Protein AF-A0A7C9N3N9-F1 (afdb_monomer_lite)

Sequence (76 aa):
MFTEKFKEVIGKEGVVSIVTCADGEAHVVNTWNSYLVTPDEKTLLIPAWKMRQTEGKVAQNNKVLLTLGSKEVEGC

InterPro domains:
  IPR011576 Pyridoxamine 5'-phosphate oxidase, N-terminal [PF01243] (2-70)
  IPR012349 FMN-binding split barrel [G3DSA:2.30.110.10] (1-76)

Structure (mmCIF, N/CA/C/O backbone):
data_AF-A0A7C9N3N9-F1
#
_entry.id   AF-A0A7C9N3N9-F1
#
loop_
_atom_site.group_PDB
_atom_site.id
_atom_site.type_symbol
_atom_site.label_atom_id
_atom_site.label_alt_id
_atom_site.label_comp_id
_atom_site.label_asym_id
_atom_site.label_entity_id
_atom_site.label_seq_id
_atom_site.pdbx_PDB_ins_code
_atom_site.Cartn_x
_atom_site.Cartn_y
_atom_site.Cartn_z
_atom_site.occupancy
_atom_site.B_iso_or_equiv
_atom_site.auth_seq_id
_atom_site.auth_comp_id
_atom_site.auth_asym_id
_atom_site.auth_atom_id
_atom_site.pdbx_PDB_model_num
ATOM 1 N N . MET A 1 1 ? 3.118 -9.549 11.987 1.00 87.31 1 MET A N 1
ATOM 2 C CA . MET A 1 1 ? 1.716 -9.611 12.432 1.00 87.31 1 MET A CA 1
ATOM 3 C C . MET A 1 1 ? 1.196 -8.187 12.439 1.00 87.31 1 MET A C 1
ATOM 5 O O . MET A 1 1 ? 1.911 -7.315 12.928 1.00 87.31 1 MET A O 1
ATOM 9 N N . PHE A 1 2 ? 0.044 -7.931 11.832 1.00 94.50 2 PHE A N 1
ATOM 10 C CA . PHE A 1 2 ? -0.582 -6.613 11.855 1.00 94.50 2 PHE A CA 1
ATOM 11 C C . PHE A 1 2 ? -1.024 -6.262 13.275 1.00 94.50 2 PHE A C 1
ATOM 13 O O . PHE A 1 2 ? -1.601 -7.095 13.969 1.00 94.50 2 PHE A O 1
ATOM 20 N N . THR A 1 3 ? -0.731 -5.039 13.709 1.00 95.44 3 THR A N 1
ATOM 21 C CA . THR A 1 3 ? -1.112 -4.560 15.041 1.00 95.44 3 THR A CA 1
ATOM 22 C C . THR A 1 3 ? -2.597 -4.211 15.081 1.00 95.44 3 THR A C 1
ATOM 24 O O . THR A 1 3 ? -3.196 -3.897 14.054 1.00 95.44 3 THR A O 1
ATOM 27 N N . GLU A 1 4 ? -3.187 -4.184 16.276 1.00 94.94 4 GLU A N 1
ATOM 28 C CA . GLU A 1 4 ? -4.566 -3.707 16.456 1.00 94.94 4 GLU A CA 1
ATOM 29 C C . GLU A 1 4 ? -4.739 -2.267 15.957 1.00 94.94 4 GLU A C 1
ATOM 31 O O . GLU A 1 4 ? -5.732 -1.946 15.313 1.00 94.94 4 GLU A O 1
ATOM 36 N N . LYS A 1 5 ? -3.712 -1.426 16.133 1.00 95.75 5 LYS A N 1
ATOM 37 C CA . LYS A 1 5 ? -3.712 -0.055 15.616 1.00 95.75 5 LYS A CA 1
ATOM 38 C C . LYS A 1 5 ? -3.774 -0.004 14.091 1.00 95.75 5 LYS A C 1
ATOM 40 O O . LYS A 1 5 ? -4.531 0.777 13.533 1.00 95.75 5 LYS A O 1
ATOM 45 N N . PHE A 1 6 ? -3.018 -0.862 13.407 1.00 95.88 6 PHE A N 1
ATOM 46 C CA . PHE A 1 6 ? -3.093 -0.972 11.950 1.00 95.88 6 PHE A CA 1
ATOM 47 C C . PHE A 1 6 ? -4.487 -1.420 11.493 1.00 95.88 6 PHE A C 1
ATOM 49 O O . PHE A 1 6 ? -5.027 -0.837 10.555 1.00 95.88 6 PHE A O 1
ATOM 56 N N . LYS A 1 7 ? -5.083 -2.412 12.173 1.00 95.50 7 LYS A N 1
ATOM 57 C CA . LYS A 1 7 ? -6.448 -2.889 11.889 1.00 95.50 7 LYS A CA 1
ATOM 58 C C . LYS A 1 7 ? -7.484 -1.767 12.065 1.00 95.50 7 LYS A C 1
ATOM 60 O O . LYS A 1 7 ? -8.375 -1.631 11.233 1.00 95.50 7 LYS A O 1
ATOM 65 N N . GLU A 1 8 ? -7.329 -0.936 13.098 1.00 97.06 8 GLU A N 1
ATOM 66 C CA . GLU A 1 8 ? -8.157 0.256 13.327 1.00 97.06 8 GLU A CA 1
ATOM 67 C C . GLU A 1 8 ? -8.040 1.254 12.161 1.00 97.06 8 GLU A C 1
ATOM 69 O O . GLU A 1 8 ? -9.054 1.708 11.633 1.00 97.06 8 GLU A O 1
ATOM 74 N N . VAL A 1 9 ? -6.813 1.539 11.707 1.00 97.69 9 VAL A N 1
ATOM 75 C CA . VAL A 1 9 ? -6.541 2.472 10.600 1.00 97.69 9 VAL A CA 1
ATOM 76 C C . VAL A 1 9 ? -7.157 1.998 9.286 1.00 97.69 9 VAL A C 1
ATOM 78 O O . VAL A 1 9 ? -7.842 2.783 8.633 1.00 97.69 9 VAL A O 1
ATOM 81 N N . ILE A 1 10 ? -6.960 0.733 8.893 1.00 96.81 10 ILE A N 1
ATOM 82 C CA . ILE A 1 10 ? -7.527 0.213 7.632 1.00 96.81 10 ILE A CA 1
ATOM 83 C C . ILE A 1 10 ? -9.057 0.091 7.675 1.00 96.81 10 ILE A C 1
ATOM 85 O O . ILE A 1 10 ? -9.690 0.019 6.626 1.00 96.81 10 ILE A O 1
ATOM 89 N N . GLY A 1 11 ? -9.660 0.098 8.870 1.00 96.69 11 GLY A N 1
ATOM 90 C CA . GLY A 1 11 ? -11.111 0.155 9.059 1.00 96.69 11 GLY A CA 1
ATOM 91 C C . GLY A 1 11 ? -11.722 1.540 8.814 1.00 96.69 11 GLY A C 1
ATOM 92 O O . GLY A 1 11 ? -12.946 1.678 8.824 1.00 96.69 11 GLY A O 1
ATOM 93 N N . LYS A 1 12 ? -10.894 2.569 8.601 1.00 98.00 12 LYS A N 1
ATOM 94 C CA . LYS A 1 12 ? -11.303 3.945 8.304 1.00 98.00 12 LYS A CA 1
ATOM 95 C C . LYS A 1 12 ? -10.877 4.327 6.897 1.00 98.00 12 LYS A C 1
ATOM 97 O O . LYS A 1 12 ? -9.809 3.922 6.444 1.00 98.00 12 LYS A O 1
ATOM 102 N N . GLU A 1 13 ? -11.690 5.126 6.211 1.00 97.88 13 GLU A N 1
ATOM 103 C CA . GLU A 1 13 ? -11.362 5.515 4.841 1.00 97.88 13 GLU A CA 1
ATOM 104 C C . GLU A 1 13 ? -10.105 6.394 4.804 1.00 97.88 13 GLU A C 1
ATOM 106 O O . GLU A 1 13 ? -9.887 7.248 5.671 1.00 97.88 13 GLU A O 1
ATOM 111 N N . GLY A 1 14 ? -9.263 6.165 3.799 1.00 97.44 14 GLY A N 1
ATOM 112 C CA . GLY A 1 14 ? -7.953 6.791 3.699 1.00 97.44 14 GLY A CA 1
ATOM 113 C C . GLY A 1 14 ? -7.197 6.356 2.452 1.00 97.44 14 GLY A C 1
ATOM 114 O O . GLY A 1 14 ? -7.440 5.289 1.890 1.00 97.44 14 GLY A O 1
ATOM 115 N N . VAL A 1 15 ? -6.272 7.204 2.008 1.00 97.94 15 VAL A N 1
ATOM 116 C CA . VAL A 1 15 ? -5.404 6.894 0.869 1.00 97.94 15 VAL A CA 1
ATOM 117 C C . VAL A 1 15 ? -4.264 5.997 1.337 1.00 97.94 15 VAL A C 1
ATOM 119 O O . VAL A 1 15 ? -3.565 6.312 2.299 1.00 97.94 15 VAL A O 1
ATOM 122 N N . VAL A 1 16 ? -4.029 4.923 0.592 1.00 98.31 16 VAL A N 1
ATOM 123 C CA . VAL A 1 16 ? -2.840 4.080 0.711 1.00 98.31 16 VAL A CA 1
ATOM 124 C C . VAL A 1 16 ? -1.901 4.452 -0.426 1.00 98.31 16 VAL A C 1
ATOM 126 O O . VAL A 1 16 ? -2.306 4.455 -1.590 1.00 98.31 16 VAL A O 1
ATOM 129 N N . SER A 1 17 ? -0.647 4.761 -0.117 1.00 98.38 17 SER A N 1
ATOM 130 C CA . SER A 1 17 ? 0.411 4.922 -1.118 1.00 98.38 17 SER A CA 1
ATOM 131 C C . SER A 1 17 ? 1.246 3.655 -1.187 1.00 98.38 17 SER A C 1
ATOM 133 O O . SER A 1 17 ? 1.636 3.112 -0.157 1.00 98.38 17 SER A O 1
ATOM 135 N N . ILE A 1 18 ? 1.527 3.195 -2.402 1.00 98.38 18 ILE A N 1
ATOM 136 C CA . ILE A 1 18 ? 2.337 2.012 -2.687 1.00 98.38 18 ILE A CA 1
ATOM 137 C C . ILE A 1 18 ? 3.557 2.482 -3.467 1.00 98.38 18 ILE A C 1
ATOM 139 O O . ILE A 1 18 ? 3.428 3.019 -4.569 1.00 98.38 18 ILE A O 1
ATOM 143 N N . VAL A 1 19 ? 4.737 2.274 -2.895 1.00 98.44 19 VAL A N 1
ATOM 144 C CA . VAL A 1 19 ? 6.015 2.668 -3.481 1.00 98.44 19 VAL A CA 1
ATOM 145 C C . VAL A 1 19 ? 6.761 1.427 -3.944 1.00 98.44 19 VAL A C 1
ATOM 147 O O . VAL A 1 19 ? 6.990 0.490 -3.177 1.00 98.44 19 VAL A O 1
ATOM 150 N N . THR A 1 20 ? 7.173 1.454 -5.205 1.00 98.50 20 THR A N 1
ATOM 151 C CA . THR A 1 20 ? 8.054 0.460 -5.829 1.00 98.50 20 THR A CA 1
ATOM 152 C C . THR A 1 20 ? 9.333 1.141 -6.281 1.00 98.50 20 THR A C 1
ATOM 154 O O . THR A 1 20 ? 9.302 2.305 -6.674 1.00 98.50 20 THR A O 1
ATOM 157 N N . CYS A 1 21 ? 10.465 0.445 -6.224 1.00 98.00 21 CYS A N 1
ATOM 158 C CA . CYS A 1 21 ? 11.744 0.998 -6.661 1.00 98.00 21 CYS A CA 1
ATOM 159 C C . CYS A 1 21 ? 12.560 -0.073 -7.381 1.00 98.00 21 CYS A C 1
ATOM 161 O O . CYS A 1 21 ? 12.909 -1.099 -6.798 1.00 98.00 21 CYS A O 1
ATOM 163 N N . ALA A 1 22 ? 12.857 0.192 -8.646 1.00 97.44 22 ALA A N 1
ATOM 164 C CA . ALA A 1 22 ? 13.749 -0.591 -9.489 1.00 97.44 22 ALA A CA 1
ATOM 165 C C . ALA A 1 22 ? 14.405 0.364 -10.494 1.00 97.44 22 ALA A C 1
ATOM 167 O O . ALA A 1 22 ? 13.883 1.460 -10.730 1.00 97.44 22 ALA A O 1
ATOM 168 N N . ASP A 1 23 ? 15.546 -0.035 -11.053 1.00 94.00 23 ASP A N 1
ATOM 169 C CA . ASP A 1 23 ? 16.293 0.749 -12.049 1.00 94.00 23 ASP A CA 1
ATOM 170 C C . ASP A 1 23 ? 16.714 2.149 -11.567 1.00 94.00 23 ASP A C 1
ATOM 172 O O . ASP A 1 23 ? 16.840 3.088 -12.345 1.00 94.00 23 ASP A O 1
ATOM 176 N N . GLY A 1 24 ? 16.917 2.305 -10.254 1.00 94.12 24 GLY A N 1
ATOM 177 C CA . GLY A 1 24 ? 17.315 3.578 -9.644 1.00 94.12 24 GLY A CA 1
ATOM 178 C C . GLY A 1 24 ? 16.197 4.622 -9.535 1.00 94.12 24 GLY A C 1
ATOM 179 O O . GLY A 1 24 ? 16.474 5.751 -9.139 1.00 94.12 24 GLY A O 1
ATOM 180 N N . GLU A 1 25 ? 14.945 4.265 -9.836 1.00 96.75 25 GLU A N 1
ATOM 181 C CA . GLU A 1 25 ? 13.813 5.195 -9.825 1.00 96.75 25 GLU A CA 1
ATOM 182 C C . GLU A 1 25 ? 12.623 4.643 -9.024 1.00 96.75 25 GLU A C 1
ATOM 184 O O . GLU A 1 25 ? 12.140 3.524 -9.253 1.00 96.75 25 GLU A O 1
ATOM 189 N N . ALA A 1 26 ? 12.107 5.472 -8.114 1.00 97.50 26 ALA A N 1
ATOM 190 C CA . ALA A 1 26 ? 10.890 5.189 -7.369 1.00 97.50 26 ALA A CA 1
ATOM 191 C C . ALA A 1 26 ? 9.634 5.492 -8.201 1.00 97.50 26 ALA A C 1
ATOM 193 O O . ALA A 1 26 ? 9.556 6.494 -8.905 1.00 97.50 26 ALA A O 1
ATOM 194 N N . HIS A 1 27 ? 8.618 4.649 -8.062 1.00 98.19 27 HIS A N 1
ATOM 195 C CA . HIS A 1 27 ? 7.294 4.844 -8.639 1.00 98.19 27 HIS A CA 1
ATOM 196 C C . HIS A 1 27 ? 6.232 4.684 -7.558 1.00 98.19 27 HIS A C 1
ATOM 198 O O . HIS A 1 27 ? 6.297 3.750 -6.751 1.00 98.19 27 HIS A O 1
ATOM 204 N N . VAL A 1 28 ? 5.259 5.593 -7.560 1.00 98.19 28 VAL A N 1
ATOM 205 C CA . VAL A 1 28 ? 4.209 5.675 -6.545 1.00 98.19 28 VAL A CA 1
ATOM 206 C C . VAL A 1 28 ? 2.847 5.566 -7.213 1.00 98.19 28 VAL A C 1
ATOM 208 O O . VAL A 1 28 ? 2.561 6.272 -8.179 1.00 98.19 28 VAL A O 1
ATOM 211 N N . VAL A 1 29 ? 2.005 4.689 -6.674 1.00 98.06 29 VAL A N 1
ATOM 212 C CA . VAL A 1 29 ? 0.582 4.581 -7.017 1.00 98.06 29 VAL A CA 1
ATOM 213 C C . VAL A 1 29 ? -0.249 4.561 -5.743 1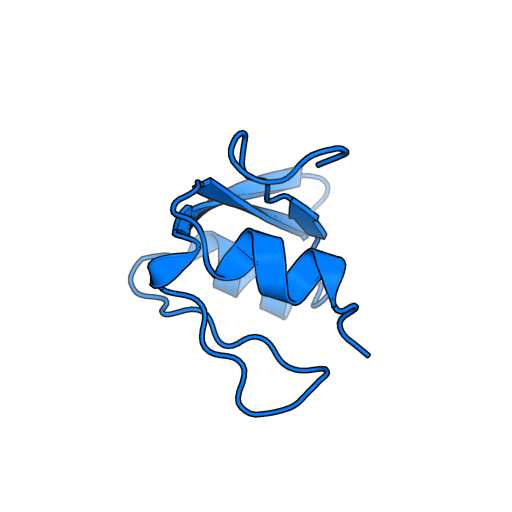.00 98.06 29 VAL A C 1
ATOM 215 O O . VAL A 1 29 ? 0.286 4.398 -4.644 1.00 98.06 29 VAL A O 1
ATOM 218 N N . ASN A 1 30 ? -1.563 4.699 -5.885 1.00 98.06 30 ASN A N 1
ATOM 219 C CA . ASN A 1 30 ? -2.472 4.753 -4.752 1.00 98.06 30 ASN A CA 1
ATOM 220 C C . ASN A 1 30 ? -3.624 3.756 -4.867 1.00 98.06 30 ASN A C 1
ATOM 222 O O . ASN A 1 30 ? -4.017 3.344 -5.960 1.00 98.06 30 ASN A O 1
ATOM 226 N N . THR A 1 31 ? -4.167 3.407 -3.707 1.00 98.06 31 THR A N 1
ATOM 227 C CA . THR A 1 31 ? -5.452 2.728 -3.520 1.00 98.06 31 THR A CA 1
ATOM 228 C C . THR A 1 31 ? -6.125 3.292 -2.260 1.00 98.06 31 THR A C 1
ATOM 230 O O . THR A 1 31 ? -5.645 4.275 -1.690 1.00 98.06 31 THR A O 1
ATOM 233 N N . TRP A 1 32 ? -7.220 2.680 -1.822 1.00 98.00 32 TRP A N 1
ATOM 234 C CA . TRP A 1 32 ? -7.989 3.071 -0.642 1.00 98.00 32 TRP A CA 1
ATOM 235 C C . TRP A 1 32 ? -7.881 2.028 0.467 1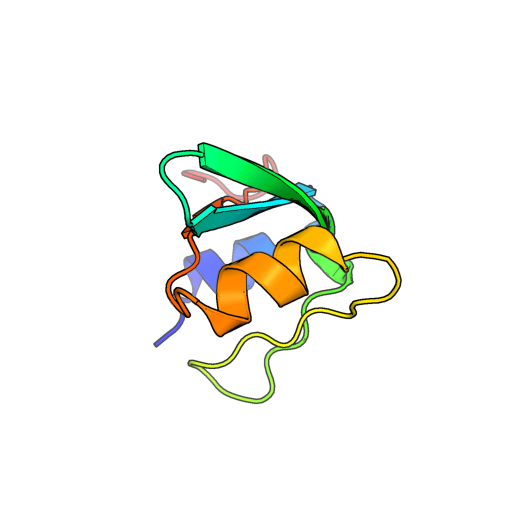.00 98.00 32 TRP A C 1
ATOM 237 O O . TRP A 1 32 ? -7.762 0.835 0.180 1.00 98.00 32 TRP A O 1
ATOM 247 N N . ASN A 1 33 ? -7.969 2.464 1.725 1.00 97.94 33 ASN A N 1
ATOM 248 C CA . ASN A 1 33 ? -8.039 1.569 2.883 1.00 97.94 33 ASN A CA 1
ATOM 249 C C . ASN A 1 33 ? -9.203 0.580 2.734 1.00 97.94 33 ASN A C 1
ATOM 251 O O . ASN A 1 33 ? -9.023 -0.618 2.939 1.00 97.94 33 ASN A O 1
ATOM 255 N N . SER A 1 34 ? -10.362 1.062 2.271 1.00 97.75 34 SER A N 1
ATOM 256 C CA . SER A 1 34 ? -11.560 0.243 2.047 1.00 97.75 34 SER A CA 1
ATOM 257 C C . SER A 1 34 ? -11.410 -0.828 0.959 1.00 97.75 34 SER A C 1
ATOM 259 O O . SER A 1 34 ? -12.265 -1.704 0.841 1.00 97.75 34 SER A O 1
ATOM 261 N N . TYR A 1 35 ? -10.341 -0.783 0.156 1.00 98.06 35 TYR A N 1
ATOM 262 C CA . TYR A 1 35 ? -10.058 -1.774 -0.890 1.00 98.06 35 TYR A CA 1
ATOM 263 C C . TYR A 1 35 ? -9.088 -2.864 -0.428 1.00 98.06 35 TYR A C 1
ATOM 265 O O . TYR A 1 35 ? -8.862 -3.834 -1.155 1.00 98.06 35 TYR A O 1
ATOM 273 N N . LEU A 1 36 ? -8.489 -2.708 0.750 1.00 97.56 36 LEU A N 1
ATOM 274 C CA . LEU A 1 36 ? -7.554 -3.673 1.300 1.00 97.56 36 LEU A CA 1
ATOM 275 C C . LEU A 1 36 ? -8.294 -4.914 1.803 1.00 97.56 36 LEU A C 1
ATOM 277 O O . LEU A 1 36 ? -9.280 -4.814 2.529 1.00 97.56 36 LEU A O 1
ATOM 281 N N . VAL A 1 37 ? -7.778 -6.097 1.469 1.00 97.81 37 VAL A N 1
ATOM 282 C CA . VAL A 1 37 ? -8.284 -7.368 2.001 1.00 97.81 37 VAL A CA 1
ATOM 283 C C . VAL A 1 37 ? -7.177 -8.060 2.787 1.00 97.81 37 VAL A C 1
ATOM 285 O O . VAL A 1 37 ? -6.089 -8.293 2.267 1.00 97.81 37 VAL A O 1
ATOM 288 N N . THR A 1 38 ? -7.453 -8.413 4.040 1.00 96.44 38 THR A N 1
ATOM 289 C CA . THR A 1 38 ? -6.520 -9.123 4.928 1.00 96.44 38 THR A CA 1
ATOM 290 C C . THR A 1 38 ? -6.978 -10.574 5.113 1.00 96.44 38 THR A C 1
ATOM 292 O O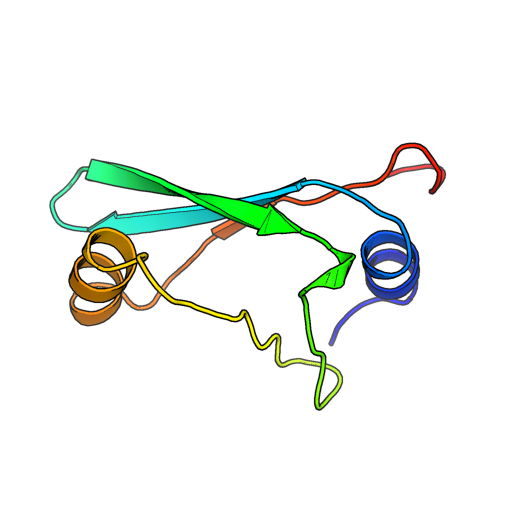 . THR A 1 38 ? -7.785 -10.839 6.006 1.00 96.44 38 THR A O 1
ATOM 295 N N . PRO A 1 39 ? -6.531 -11.532 4.275 1.00 96.00 39 PRO A N 1
ATOM 296 C CA . PRO A 1 39 ? -6.922 -12.939 4.418 1.00 96.00 39 PRO A CA 1
ATOM 297 C C . PRO A 1 39 ? -6.370 -13.583 5.698 1.00 96.00 39 PRO A C 1
ATOM 299 O O . PRO A 1 39 ? -6.896 -14.592 6.159 1.00 96.00 39 PRO A O 1
ATOM 302 N N . ASP A 1 40 ? -5.307 -13.010 6.263 1.00 95.38 40 ASP A N 1
ATOM 303 C CA . ASP A 1 40 ? -4.680 -13.417 7.515 1.00 95.38 40 ASP A CA 1
ATOM 304 C C . ASP A 1 40 ? -4.003 -12.201 8.189 1.00 95.38 40 ASP A C 1
ATO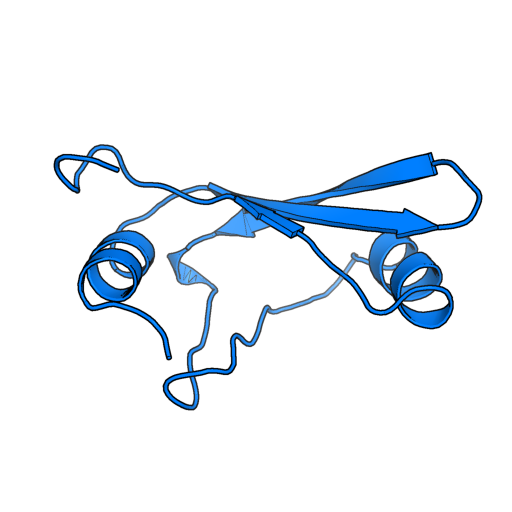M 306 O O . ASP A 1 40 ? -4.113 -11.063 7.730 1.00 95.38 40 ASP A O 1
ATOM 310 N N . GLU A 1 41 ? -3.275 -12.428 9.283 1.00 94.00 41 GLU A N 1
ATOM 311 C CA . GLU A 1 41 ? -2.654 -11.363 10.085 1.00 94.00 41 GLU A CA 1
ATOM 312 C C . GLU A 1 41 ? -1.286 -10.876 9.575 1.00 94.00 41 GLU A C 1
ATOM 314 O O . GLU A 1 41 ? -0.539 -10.213 10.305 1.00 94.00 41 GLU A O 1
ATOM 319 N N . LYS A 1 42 ? -0.900 -11.236 8.351 1.00 95.00 42 LYS A N 1
ATOM 320 C CA . LYS A 1 42 ? 0.399 -10.869 7.761 1.00 95.00 42 LYS A CA 1
ATOM 321 C C . LYS A 1 42 ? 0.323 -10.501 6.279 1.00 95.00 42 LYS A C 1
ATOM 323 O O . LYS A 1 42 ? 1.282 -9.931 5.764 1.00 95.00 42 LYS A O 1
ATOM 328 N N . THR A 1 43 ? -0.779 -10.817 5.611 1.00 96.44 43 THR A N 1
ATOM 329 C CA . THR A 1 43 ? -0.951 -10.673 4.169 1.00 96.44 43 THR A CA 1
ATOM 330 C C . THR A 1 43 ? -1.957 -9.571 3.867 1.00 96.44 43 THR A C 1
ATOM 332 O O . THR A 1 43 ? -3.037 -9.526 4.450 1.00 96.44 43 THR A O 1
ATOM 335 N N . LEU A 1 44 ? -1.608 -8.700 2.921 1.00 96.81 44 LEU A N 1
ATOM 336 C CA . LEU A 1 44 ? -2.478 -7.657 2.392 1.00 96.81 44 LEU A CA 1
ATOM 337 C C . LEU A 1 44 ? -2.697 -7.912 0.902 1.00 96.81 44 LEU A C 1
ATOM 339 O O . LEU A 1 44 ? -1.738 -7.942 0.131 1.00 96.81 44 LEU A O 1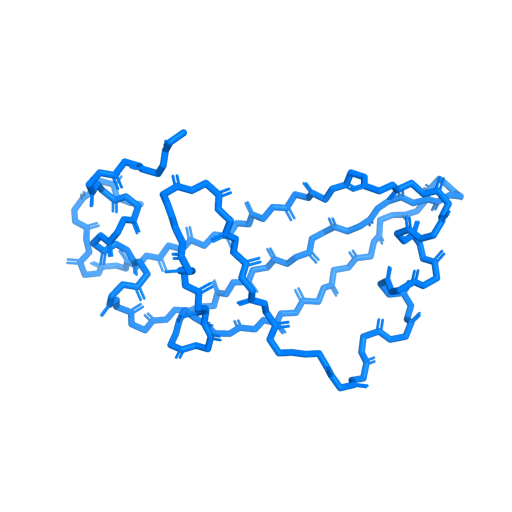
ATOM 343 N N . LEU A 1 45 ? -3.947 -8.104 0.497 1.00 97.94 45 LEU A N 1
ATOM 344 C CA . LEU A 1 45 ? -4.338 -8.189 -0.903 1.00 97.94 45 LEU A CA 1
ATOM 345 C C . LEU A 1 45 ? -4.851 -6.821 -1.349 1.00 97.94 45 LEU A C 1
ATOM 347 O O . LEU A 1 45 ? -5.676 -6.204 -0.674 1.00 97.94 45 LEU A O 1
ATOM 351 N N . ILE A 1 46 ? -4.346 -6.359 -2.491 1.00 97.81 46 ILE A N 1
ATOM 352 C CA . ILE A 1 46 ? -4.675 -5.060 -3.073 1.00 97.81 46 ILE A CA 1
ATOM 353 C C . ILE A 1 46 ? -5.222 -5.303 -4.480 1.00 97.81 46 ILE A C 1
ATOM 355 O O . ILE A 1 46 ? -4.515 -5.899 -5.298 1.00 97.81 46 ILE A O 1
ATOM 359 N N . PRO A 1 47 ? -6.450 -4.859 -4.801 1.00 96.75 47 PRO A N 1
ATOM 360 C CA . PRO A 1 47 ? -6.972 -4.980 -6.153 1.00 96.75 47 PRO A CA 1
ATOM 361 C C . PRO A 1 47 ? -6.135 -4.127 -7.114 1.00 96.75 47 PRO A C 1
ATOM 363 O O . PRO A 1 47 ? -5.968 -2.922 -6.922 1.00 96.75 47 PRO A O 1
ATOM 366 N N . ALA A 1 48 ? -5.619 -4.756 -8.170 1.00 94.44 48 ALA A N 1
ATOM 367 C CA . ALA A 1 48 ? -4.766 -4.119 -9.165 1.00 94.44 48 ALA A CA 1
ATOM 368 C C . ALA A 1 48 ? -5.402 -4.220 -10.557 1.00 94.44 48 ALA A C 1
ATOM 370 O O . ALA A 1 48 ? -5.736 -5.304 -11.022 1.00 94.44 48 ALA A O 1
ATOM 371 N N . TRP A 1 49 ? -5.545 -3.081 -11.239 1.00 87.62 49 TRP A N 1
ATOM 372 C CA . TRP A 1 49 ? -6.004 -3.037 -12.635 1.00 87.62 49 TRP A CA 1
ATOM 373 C C . TRP A 1 49 ? -4.943 -2.434 -13.562 1.00 87.62 49 TRP A C 1
ATOM 375 O O . TRP A 1 49 ? -4.476 -3.065 -14.503 1.00 87.62 49 TRP A O 1
ATOM 385 N N . LYS A 1 50 ? -4.547 -1.182 -13.307 1.00 93.69 50 LYS A N 1
ATOM 386 C CA . LYS A 1 50 ? -3.648 -0.400 -14.180 1.00 93.69 5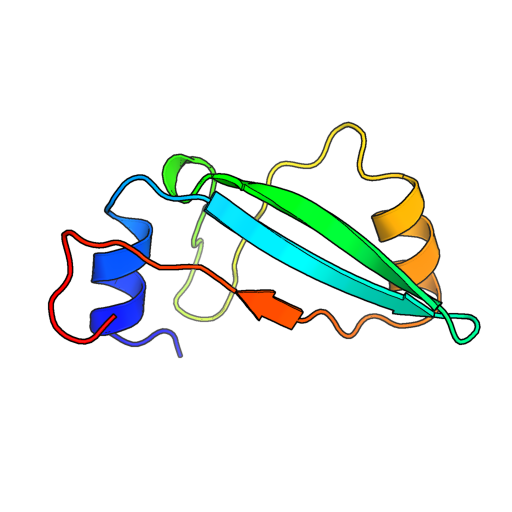0 LYS A CA 1
ATOM 387 C C . LYS A 1 50 ? -2.237 -0.227 -13.611 1.00 93.69 50 LYS A C 1
ATOM 389 O O . LYS A 1 50 ? -1.469 0.576 -14.130 1.00 93.69 50 LYS A O 1
ATOM 394 N N . MET A 1 51 ? -1.872 -1.006 -12.595 1.00 97.38 51 MET A N 1
ATOM 395 C CA . MET A 1 51 ? -0.571 -0.951 -11.915 1.00 97.38 51 MET A CA 1
ATOM 396 C C . MET A 1 51 ? 0.566 -1.600 -12.739 1.00 97.38 51 MET A C 1
ATOM 398 O O . MET A 1 51 ? 1.409 -2.296 -12.194 1.00 97.38 51 MET A O 1
ATOM 402 N N . ARG A 1 52 ? 0.610 -1.382 -14.064 1.00 97.88 52 ARG A N 1
ATOM 403 C CA . ARG A 1 52 ? 1.560 -2.045 -14.985 1.00 97.88 52 ARG A CA 1
ATOM 404 C C . ARG A 1 52 ? 3.021 -1.670 -14.716 1.00 97.88 52 ARG A C 1
ATOM 406 O O . ARG A 1 52 ? 3.904 -2.511 -14.813 1.00 97.88 52 ARG A O 1
ATOM 413 N N . GLN A 1 53 ? 3.286 -0.404 -14.381 1.00 97.75 53 GLN A N 1
ATOM 414 C CA . GLN A 1 53 ? 4.642 0.041 -14.028 1.00 97.75 53 GLN A CA 1
ATOM 415 C C . GLN A 1 53 ? 5.076 -0.532 -12.675 1.00 97.75 53 GLN A C 1
ATOM 417 O O . GLN A 1 53 ? 6.191 -1.029 -12.552 1.00 97.75 53 GLN A O 1
ATOM 422 N N . THR A 1 54 ? 4.177 -0.527 -11.686 1.00 98.19 54 THR A N 1
ATOM 423 C CA . THR A 1 54 ? 4.359 -1.205 -10.395 1.00 98.19 54 THR A CA 1
ATOM 424 C C . THR A 1 54 ? 4.679 -2.689 -10.595 1.00 98.19 54 THR A C 1
ATOM 426 O O . THR A 1 54 ? 5.663 -3.166 -10.046 1.00 98.19 54 THR A O 1
ATOM 429 N N . GLU A 1 55 ? 3.904 -3.401 -11.420 1.00 98.00 55 GLU A N 1
ATOM 430 C CA . GLU A 1 55 ? 4.114 -4.815 -11.763 1.00 98.00 55 GLU A CA 1
ATOM 431 C C . GLU A 1 55 ? 5.503 -5.047 -12.376 1.00 98.00 55 GLU A C 1
ATOM 433 O O . GLU A 1 55 ? 6.257 -5.893 -11.892 1.00 98.00 55 GLU A O 1
ATOM 438 N N . GLY A 1 56 ? 5.887 -4.237 -13.370 1.00 98.00 56 GLY A N 1
ATOM 439 C CA . GLY A 1 56 ? 7.210 -4.314 -13.993 1.00 98.00 56 GLY A CA 1
ATOM 440 C C . GLY A 1 56 ? 8.364 -4.064 -13.014 1.00 98.00 56 GLY A C 1
ATOM 441 O O . GLY A 1 56 ? 9.369 -4.771 -13.060 1.00 98.00 56 GLY A O 1
ATOM 442 N N . LYS A 1 57 ? 8.226 -3.101 -12.090 1.00 98.25 57 LYS A N 1
ATOM 443 C CA . LYS A 1 57 ? 9.251 -2.828 -11.065 1.00 98.25 57 LYS A CA 1
ATOM 444 C C . LYS A 1 57 ? 9.302 -3.926 -9.994 1.00 98.25 57 LYS A C 1
ATOM 446 O O . LYS A 1 57 ? 10.396 -4.316 -9.595 1.00 98.25 57 LYS A O 1
ATOM 451 N N . VAL A 1 58 ? 8.157 -4.477 -9.578 1.00 97.88 58 VAL A N 1
ATOM 452 C CA . VAL A 1 58 ? 8.075 -5.580 -8.596 1.00 97.88 58 VAL A CA 1
ATOM 453 C C . VAL A 1 58 ? 8.691 -6.873 -9.130 1.00 97.88 58 VAL A C 1
ATOM 455 O O . VAL A 1 58 ? 9.317 -7.604 -8.364 1.00 97.88 58 VAL A O 1
ATOM 458 N N . ALA A 1 59 ? 8.575 -7.134 -10.436 1.00 98.00 59 ALA A N 1
ATOM 459 C CA . ALA A 1 59 ? 9.223 -8.279 -11.076 1.00 98.00 59 ALA A CA 1
ATOM 460 C C . ALA A 1 59 ? 10.762 -8.234 -10.972 1.00 98.00 59 ALA A C 1
ATOM 462 O O . ALA A 1 59 ? 11.403 -9.281 -10.944 1.00 98.00 59 ALA A O 1
ATOM 463 N N . GLN A 1 60 ? 11.349 -7.035 -10.885 1.00 98.00 60 GLN A N 1
ATOM 464 C CA . GLN A 1 60 ? 12.793 -6.835 -10.714 1.00 98.00 60 GLN A CA 1
ATOM 465 C C . GLN A 1 60 ? 13.206 -6.719 -9.239 1.00 98.00 60 GLN A C 1
ATOM 467 O O . GLN A 1 60 ? 14.249 -7.229 -8.834 1.00 98.00 60 GLN A O 1
ATOM 472 N N . ASN A 1 61 ? 12.384 -6.057 -8.422 1.00 97.88 61 ASN A N 1
ATOM 473 C CA . ASN A 1 61 ? 12.578 -5.909 -6.985 1.00 97.88 61 ASN A CA 1
ATOM 474 C C . ASN A 1 61 ? 11.237 -6.044 -6.259 1.00 97.88 61 ASN A C 1
ATOM 476 O O . ASN A 1 61 ? 10.427 -5.119 -6.237 1.00 97.88 61 ASN A O 1
ATOM 480 N N . ASN A 1 62 ? 11.035 -7.180 -5.597 1.00 97.25 62 ASN A N 1
ATOM 481 C CA . ASN A 1 62 ? 9.778 -7.507 -4.927 1.00 97.25 62 ASN A CA 1
ATOM 482 C C . ASN A 1 62 ? 9.551 -6.775 -3.591 1.00 97.25 62 ASN A C 1
ATOM 484 O O . ASN A 1 62 ? 8.561 -7.042 -2.907 1.00 97.25 62 ASN A O 1
ATOM 488 N N . LYS A 1 63 ? 10.451 -5.868 -3.194 1.00 97.69 63 LYS A N 1
ATOM 489 C CA . LYS A 1 63 ? 10.274 -5.036 -2.002 1.00 97.69 63 LYS A CA 1
ATOM 490 C C . LYS A 1 63 ? 9.411 -3.824 -2.328 1.00 97.69 63 LYS A C 1
ATOM 492 O O . LYS A 1 63 ? 9.717 -3.048 -3.231 1.00 97.69 63 LYS A O 1
ATOM 497 N N . VAL A 1 64 ? 8.373 -3.632 -1.525 1.00 97.50 64 VAL A N 1
ATOM 498 C CA . VAL A 1 64 ? 7.452 -2.497 -1.610 1.00 97.50 64 VAL A CA 1
ATOM 499 C C . VAL A 1 64 ? 7.389 -1.777 -0.270 1.00 97.50 64 VAL A C 1
ATOM 501 O O . VAL A 1 64 ? 7.573 -2.395 0.780 1.00 97.50 64 VAL A O 1
ATOM 504 N N . LEU A 1 65 ? 7.120 -0.475 -0.302 1.00 97.94 65 LEU A N 1
ATOM 505 C CA . LEU A 1 65 ? 6.805 0.307 0.893 1.00 97.94 65 LEU A CA 1
ATOM 506 C C . LEU A 1 65 ? 5.377 0.818 0.786 1.00 97.94 65 LEU A C 1
ATOM 508 O O . LEU A 1 65 ? 4.948 1.248 -0.284 1.00 97.94 65 LEU A O 1
ATOM 512 N N . LEU A 1 66 ? 4.648 0.760 1.896 1.00 97.50 66 LEU A N 1
ATOM 513 C CA . LEU A 1 66 ? 3.296 1.282 1.985 1.00 97.50 66 LEU A CA 1
ATOM 514 C C . LEU A 1 66 ? 3.232 2.358 3.060 1.00 97.50 66 LEU A C 1
ATOM 516 O O . LEU A 1 66 ? 3.812 2.202 4.134 1.00 97.50 66 LEU A O 1
ATOM 520 N N . THR A 1 67 ? 2.488 3.420 2.776 1.00 97.62 67 THR A N 1
ATOM 521 C CA . THR A 1 67 ? 2.066 4.395 3.780 1.00 97.62 67 THR A CA 1
ATOM 522 C C . THR A 1 67 ? 0.557 4.549 3.708 1.00 97.62 67 THR A C 1
ATOM 524 O O . THR A 1 67 ? -0.030 4.592 2.628 1.00 97.62 67 THR A O 1
ATOM 527 N N . LEU A 1 68 ? -0.078 4.584 4.869 1.00 97.25 68 LEU A N 1
ATOM 528 C CA . LEU A 1 68 ? -1.505 4.805 5.026 1.00 97.25 68 LEU A CA 1
ATOM 529 C C . LEU A 1 68 ? -1.746 5.370 6.419 1.00 97.25 68 LEU A C 1
ATOM 531 O O . LEU A 1 68 ? -0.930 5.180 7.321 1.00 97.25 68 LEU A O 1
ATOM 535 N N . GLY A 1 69 ? -2.869 6.048 6.583 1.00 97.00 69 GLY A N 1
ATOM 536 C CA . GLY A 1 69 ? -3.265 6.597 7.864 1.00 97.00 69 GLY A CA 1
ATOM 537 C C . GLY A 1 69 ? -4.726 7.003 7.864 1.00 97.00 69 GLY A C 1
ATOM 538 O O . GLY A 1 69 ? -5.383 7.010 6.821 1.00 97.00 69 GLY A O 1
ATOM 539 N N . SER A 1 70 ? -5.234 7.349 9.041 1.00 96.62 70 SER A N 1
ATOM 540 C CA . SER A 1 70 ? -6.562 7.927 9.187 1.00 96.62 70 SER A CA 1
ATOM 541 C C . SER A 1 70 ? -6.583 8.928 10.330 1.00 96.62 70 SER A C 1
ATOM 543 O O . SER A 1 70 ? -6.208 8.609 11.453 1.00 96.62 70 SER A O 1
ATOM 545 N N . LYS A 1 71 ? -7.109 10.127 10.058 1.00 95.44 71 LYS A N 1
ATOM 546 C CA . LYS A 1 71 ? -7.323 11.169 11.076 1.00 95.44 71 LYS A CA 1
ATOM 547 C C . LYS A 1 71 ? -8.340 10.774 12.154 1.00 95.44 71 LYS A C 1
ATOM 549 O O . LYS A 1 71 ? -8.463 11.468 13.155 1.00 95.44 71 LYS A O 1
ATOM 554 N N . GLU A 1 72 ? -9.122 9.723 11.911 1.00 96.50 72 GLU A N 1
ATOM 555 C CA . GLU A 1 72 ? -10.098 9.197 12.869 1.00 96.50 72 GLU A CA 1
ATOM 556 C C . GLU A 1 72 ? -9.451 8.303 13.932 1.00 96.50 72 GLU A C 1
ATOM 558 O O . GLU A 1 72 ? -10.113 7.948 14.903 1.00 96.50 72 GLU A O 1
ATOM 563 N N . VAL A 1 73 ? -8.179 7.936 13.748 1.00 96.38 73 VAL A N 1
ATOM 564 C CA . VAL A 1 73 ? -7.429 7.078 14.660 1.00 96.38 73 VAL A CA 1
ATOM 565 C C . VAL A 1 73 ? -6.372 7.915 15.366 1.00 96.38 73 VAL A C 1
ATOM 567 O O . VAL A 1 73 ? -5.426 8.402 14.754 1.00 96.38 73 VAL A O 1
ATOM 570 N N . GLU A 1 74 ? -6.525 8.088 16.677 1.00 94.19 74 GLU A N 1
ATOM 571 C CA . GLU A 1 74 ? -5.582 8.866 17.483 1.00 94.19 74 GLU A CA 1
ATOM 572 C C . GLU A 1 74 ? -4.173 8.253 17.442 1.00 94.19 74 GLU A C 1
ATOM 574 O O . GLU A 1 74 ? -4.014 7.043 17.620 1.00 94.19 74 GLU A O 1
ATOM 579 N N . GLY A 1 75 ? -3.150 9.087 17.231 1.00 87.56 75 GLY A N 1
ATOM 580 C CA . GLY A 1 75 ? -1.752 8.649 17.147 1.00 87.56 75 GLY A CA 1
ATOM 581 C C . GLY A 1 75 ? -1.376 7.963 15.828 1.00 87.56 75 GLY A C 1
ATOM 582 O O . GLY A 1 75 ? -0.353 7.279 15.788 1.00 87.56 75 GLY A O 1
ATOM 583 N N . CYS A 1 76 ? -2.207 8.114 14.791 1.00 78.62 76 CYS A N 1
ATOM 584 C CA . CYS A 1 76 ? -1.918 7.703 13.419 1.00 78.62 76 CYS A CA 1
ATOM 585 C C . CYS A 1 76 ? -1.230 8.810 12.608 1.00 78.62 76 CYS A C 1
ATOM 587 O O . CYS A 1 76 ? -1.529 10.003 12.846 1.00 78.62 76 CYS A O 1
#

Organism: NCBI:txid295255

Foldseek 3Di:
DADPLNVVFLVDWKKKWKWFDDPNDIDIDIDISPQWDDPDRPDTDHDDDPCVVVVVRCVVPVDMDMDIGDPVRPPD

Secondary structure (DSSP, 8-state):
---HHHHHHHTS--EEEEEEEETTEEEEEEEEGGG-B-SSSS--B---SS-HHHHHHHHH---EEEE---TTSTT-

pLDDT: mean 96.41, std 3.04, range [78.62, 98.5]

Radius of gyration: 13.17 Å; chains: 1; bounding box: 29×25×32 Å

=== Feature glossary ===
Legend for the data blocks above and below:

— What the protein is —

Sequence gives the chain of amino acids in standard one-letter code (A=alanine, C=cysteine, …, Y=tyrosine), read N→C. It is the only feature that is directly encoded by the gene; all structural features are derived from the folded form of this sequence.

The annotation block draws on four external resources. InterPro: which protein families and domains the sequence belongs to. GO: standardized terms for what the protein does, what process it participates in, and where in the cell it acts. CATH: which structural fold it has in the CATH hierarchy. Organism: the species of origin.

— Where its atoms are —

Atomic coordinates in PDBx/mmCIF format — the same representation the Protein Data Bank distributes. Each line of the _atom_site loop places one backbone atom in Cartesian space (units: ångströms, origin: arbitrary).

Six rendered views show the 3D structure from the faces of a cube — i.e. along ±x, ±y, ±z. Rendering representation is drawn randomly per protein from cartoon (secondary-structure ribbons), sticks (backbone bonds), or molecular surface; coloring is either N→C rainbow (blue at the N-terminus through red at the C-terminus) or one color per chain.

— Local backbone conformation —

DSSP 8-state secondary structure assigns each residue one of H (α-helix), G (3₁₀-helix), I (π-helix), E (extended β-strand), B (isolated β-bridge), T (hydrogen-bonded turn), S (bend), or '-' (coil). The assignment is computed from backbone hydrogen-bond geometry via the Kabsch–Sander algorithm.

P-SEA three-state annotation labels each residue as helix, strand, or coil based purely on the geometry of the Cα trace. It serves as a fallback when the full backbone (and thus DSSP) is unavailable.

φ (phi) and ψ (psi) are the two rotatable backbone dihedrals per residue: φ is the C(i-1)–N–Cα–C torsion, ψ is the N–Cα–C–N(i+1) torsion, both in degrees on (−180°, 180°]. α-helical residues cluster near (−60°, −45°); β-strand residues near (−120°, +130°). A Ramachandran plot is simply a scatter of (φ, ψ) for every residue.

— Global shape and packing —

Radius of gyration (Rg) is the root-mean-square distance of Cα atoms from their centroid — a single number for overall size and compactness. A globular domain of N residues has Rg ≈ 2.2·N^0.38 Å; an extended or disordered chain has a much larger Rg. The Cα contact count is the number of residue pairs whose Cα atoms are within 8 Å and are more than four positions apart in sequence — a standard proxy for tertiary packing density. The bounding box is the smallest axis-aligned box enclosing all Cα atoms.

Accessible surface area quantifies burial. A residue with SASA near zero is packed into the hydrophobic core; one with SASA >100 Å² sits on the surface. Computed here via the Shrake–Rupley numerical algorithm with a 1.4 Å probe.

The contact map is a binary N×N matrix image: pixel (i, j) is dark where Cα_i and Cα_j are within 8 Å and |i−j|>4. Because the |i−j|>4 filter removes local helical contacts, off-diagonal stripes parallel to the main diagonal indicate parallel β-sheets; stripes perpendicular to it indicate antiparallel β-sheets. The Ramachandran plot scatters every residue's (φ, ψ) pair against the sterically allowed regions. The PAE heatmap renders the predicted-aligned-error matrix.

— Structural neighborhood —

A 3Di character summarizes, for each residue, the relative orientation of the Cα frame of its nearest spatial neighbor. Because it encodes fold topology rather than chemistry, 3Di alignments detect remote structural similarity that sequence alignment misses.

Structural nearest neighbors (via Foldseek easy-search vs the PDB). Reported per hit: target PDB id, E-value, and alignment TM-score. A TM-score above ~0.5 is the conventional threshold for 'same fold'.

— Confidence and disorder —

For AlphaFold models, the B-factor field carries pLDDT — the model's own estimate of local accuracy on a 0–100 scale. Regions with pLDDT<50 should be treated as essentially unmodeled; they often correspond to intrinsically disordered segments.

B-factor (Debye–Waller factor) reflects atomic displacement in the crystal lattice. It is an experimental observable (units Å²), not a prediction; low values mean the atom is pinned down, high values mean it moves or is heterogeneous across the crystal.

Predicted Aligned Error (PAE) is an AlphaFold confidence matrix: entry (i, j) is the expected error in the position of residue j, in ångströms, when the prediction is superimposed on the true structure at residue i. Low PAE within a block of residues means that block is internally rigid and well-predicted; high PAE between two blocks means their relative placement is uncertain even if each block individually is confident.